Protein AF-A0A5B1LRE8-F1 (afdb_monomer_lite)

Structure (mmCIF, N/CA/C/O backbone):
data_AF-A0A5B1LRE8-F1
#
_entry.id   AF-A0A5B1LRE8-F1
#
loop_
_atom_site.group_PDB
_atom_site.id
_atom_site.type_symbol
_atom_site.label_atom_id
_atom_site.label_alt_id
_atom_site.label_comp_id
_atom_site.label_asym_id
_atom_site.label_entity_id
_atom_site.label_seq_id
_atom_site.pdbx_PDB_ins_code
_atom_site.Cartn_x
_atom_site.Cartn_y
_atom_site.Cartn_z
_atom_site.occupancy
_atom_site.B_iso_or_equiv
_atom_site.auth_seq_id
_atom_site.auth_comp_id
_atom_site.auth_asym_id
_atom_site.auth_atom_id
_atom_site.pdbx_PDB_model_num
ATOM 1 N N . MET A 1 1 ? -1.866 -1.818 23.876 1.00 46.62 1 MET A N 1
ATOM 2 C CA . MET A 1 1 ? -1.588 -1.302 22.517 1.00 46.62 1 MET A CA 1
ATOM 3 C C . MET A 1 1 ? -0.459 -2.095 21.839 1.00 46.62 1 MET A C 1
ATOM 5 O O . MET A 1 1 ? 0.407 -1.502 21.235 1.00 46.62 1 MET A O 1
ATOM 9 N N . ALA A 1 2 ? -0.464 -3.437 21.901 1.00 53.28 2 ALA A N 1
ATOM 10 C CA . ALA A 1 2 ? 0.641 -4.273 21.387 1.00 53.28 2 ALA A CA 1
ATOM 11 C C . ALA A 1 2 ? 0.288 -5.067 20.106 1.00 53.28 2 ALA A C 1
ATOM 13 O O . ALA A 1 2 ? 1.065 -5.908 19.667 1.00 53.28 2 ALA A O 1
ATOM 14 N N . ASN A 1 3 ? -0.907 -4.857 19.536 1.00 65.12 3 ASN A N 1
ATOM 15 C CA . ASN A 1 3 ? -1.434 -5.678 18.436 1.00 65.12 3 ASN A CA 1
ATOM 16 C C . ASN A 1 3 ? -1.287 -4.989 17.068 1.00 65.12 3 ASN A C 1
ATOM 18 O O . ASN A 1 3 ? -0.921 -5.642 16.102 1.00 65.12 3 ASN A O 1
ATOM 22 N N . SER A 1 4 ? -1.514 -3.674 16.979 1.00 64.56 4 SER A N 1
ATOM 23 C CA . SER A 1 4 ? -1.459 -2.947 15.700 1.00 64.56 4 SER A CA 1
ATOM 24 C C . SER A 1 4 ? -0.032 -2.739 15.190 1.00 64.56 4 SER A C 1
ATOM 26 O O . SER A 1 4 ? 0.226 -2.986 14.021 1.00 64.56 4 SER A O 1
ATOM 28 N N . GLU A 1 5 ? 0.909 -2.373 16.067 1.00 66.56 5 GLU A N 1
ATOM 29 C CA . GLU A 1 5 ? 2.325 -2.197 15.699 1.00 66.56 5 GLU A CA 1
ATOM 30 C C . GLU A 1 5 ? 2.929 -3.490 15.142 1.00 66.56 5 GLU A C 1
ATOM 32 O O . GLU A 1 5 ? 3.618 -3.471 14.128 1.00 66.56 5 GLU A O 1
ATOM 37 N N . ARG A 1 6 ? 2.604 -4.633 15.760 1.00 76.56 6 ARG A N 1
ATOM 38 C CA . ARG A 1 6 ? 3.061 -5.944 15.290 1.00 76.56 6 ARG A CA 1
ATOM 39 C C . ARG A 1 6 ? 2.486 -6.293 13.915 1.00 76.56 6 ARG A C 1
ATOM 41 O O . ARG A 1 6 ? 3.227 -6.751 13.062 1.00 76.56 6 ARG A O 1
ATOM 48 N N . ARG A 1 7 ? 1.203 -5.996 13.681 1.00 81.56 7 ARG A N 1
ATOM 49 C CA . ARG A 1 7 ? 0.539 -6.239 12.386 1.00 81.56 7 ARG A CA 1
ATOM 50 C C . ARG A 1 7 ? 1.141 -5.414 11.254 1.00 81.56 7 ARG A C 1
ATOM 52 O O . ARG A 1 7 ? 1.287 -5.931 10.160 1.00 81.56 7 ARG A O 1
ATOM 59 N N . ILE A 1 8 ? 1.517 -4.164 11.525 1.00 85.00 8 ILE A N 1
ATOM 60 C CA . ILE A 1 8 ? 2.174 -3.305 10.530 1.00 85.00 8 ILE A CA 1
ATOM 61 C C . ILE A 1 8 ? 3.549 -3.869 10.160 1.00 85.00 8 ILE A C 1
ATOM 63 O O . ILE A 1 8 ? 3.898 -3.903 8.983 1.00 85.00 8 ILE A O 1
ATOM 67 N N . VAL A 1 9 ? 4.320 -4.331 11.151 1.00 88.25 9 VAL A N 1
ATOM 68 C CA . VAL A 1 9 ? 5.624 -4.964 10.906 1.00 88.25 9 VAL A CA 1
ATOM 69 C C . VAL A 1 9 ? 5.467 -6.243 10.084 1.00 88.25 9 VAL A C 1
ATOM 71 O O . VAL A 1 9 ? 6.215 -6.428 9.130 1.00 88.25 9 VAL A O 1
ATOM 74 N N . ASP A 1 10 ? 4.490 -7.089 10.410 1.00 90.50 10 ASP A N 1
ATOM 75 C CA . ASP A 1 10 ? 4.218 -8.315 9.652 1.00 90.50 10 ASP A CA 1
ATOM 76 C C . ASP A 1 10 ? 3.848 -7.985 8.193 1.00 90.50 10 ASP A C 1
ATOM 78 O O . ASP A 1 10 ? 4.482 -8.485 7.270 1.00 90.50 10 ASP A O 1
ATOM 82 N N . SER A 1 11 ? 2.928 -7.039 7.969 1.00 90.94 11 SER A N 1
ATOM 83 C CA . SER A 1 11 ? 2.561 -6.601 6.615 1.00 90.94 11 SER A CA 1
ATOM 84 C C . SER A 1 11 ? 3.718 -5.964 5.839 1.00 90.94 11 SER A C 1
ATOM 86 O O . SER A 1 11 ? 3.770 -6.064 4.615 1.00 90.94 11 SER A O 1
ATOM 88 N N . PHE A 1 12 ? 4.664 -5.314 6.518 1.00 90.69 12 PHE A N 1
ATOM 89 C CA . PHE A 1 12 ? 5.876 -4.823 5.864 1.00 90.69 12 PHE A CA 1
ATOM 90 C C . PHE A 1 12 ? 6.754 -5.976 5.360 1.00 90.69 12 PHE A C 1
ATOM 92 O O . PHE A 1 12 ? 7.263 -5.908 4.239 1.00 90.69 12 PHE A O 1
ATOM 99 N N . TRP A 1 13 ? 6.915 -7.035 6.160 1.00 93.69 13 TRP A N 1
ATOM 100 C CA . TRP A 1 13 ? 7.649 -8.227 5.734 1.00 93.69 13 TRP A CA 1
ATOM 101 C C . TRP A 1 13 ? 6.949 -8.944 4.581 1.00 93.69 13 TRP A C 1
ATOM 103 O O . TRP A 1 13 ? 7.619 -9.259 3.602 1.00 93.69 13 TRP A O 1
ATOM 113 N N . ASP A 1 14 ? 5.621 -9.075 4.625 1.00 94.19 14 ASP A N 1
ATOM 114 C CA . ASP A 1 14 ? 4.838 -9.677 3.537 1.00 94.19 14 ASP A CA 1
ATOM 115 C C . ASP A 1 14 ? 5.024 -8.925 2.205 1.00 94.19 14 ASP A C 1
ATOM 117 O O . ASP A 1 14 ? 5.217 -9.539 1.157 1.00 94.19 14 ASP A O 1
ATOM 121 N N . LEU A 1 15 ? 5.022 -7.585 2.232 1.00 93.31 15 LEU A N 1
ATOM 122 C CA . LEU A 1 15 ? 5.272 -6.764 1.039 1.00 93.31 15 LEU A CA 1
ATOM 123 C C . LEU A 1 15 ? 6.683 -6.959 0.485 1.00 93.31 15 LEU A C 1
ATOM 125 O O . LEU A 1 15 ? 6.878 -7.045 -0.728 1.00 93.31 15 LEU A O 1
ATOM 129 N N . ARG A 1 16 ? 7.677 -6.996 1.375 1.00 94.56 16 ARG A N 1
ATOM 130 C CA . ARG A 1 16 ? 9.078 -7.187 1.000 1.00 94.56 16 ARG A CA 1
ATOM 131 C C . ARG A 1 16 ? 9.297 -8.573 0.400 1.00 94.56 16 ARG A C 1
ATOM 133 O O . ARG A 1 16 ? 10.040 -8.680 -0.572 1.00 94.56 16 ARG A O 1
ATOM 140 N N . ASP A 1 17 ? 8.673 -9.598 0.966 1.00 96.31 17 ASP A N 1
ATOM 141 C CA . ASP A 1 17 ? 8.787 -10.970 0.483 1.00 96.31 17 ASP A CA 1
ATOM 142 C C . ASP A 1 17 ? 8.064 -11.135 -0.868 1.00 96.31 17 ASP A C 1
ATOM 144 O O . ASP A 1 17 ? 8.672 -11.650 -1.802 1.00 96.31 17 ASP A O 1
ATOM 148 N N . ASP A 1 18 ? 6.858 -10.576 -1.061 1.00 95.25 18 ASP A N 1
ATOM 149 C CA . ASP A 1 18 ? 6.188 -10.607 -2.378 1.00 95.25 18 ASP A CA 1
ATOM 150 C C . ASP A 1 18 ? 6.994 -9.874 -3.458 1.00 95.25 18 ASP A C 1
ATOM 152 O O . ASP A 1 18 ? 7.108 -10.369 -4.581 1.00 95.25 18 ASP A O 1
ATOM 156 N N . ALA A 1 19 ? 7.586 -8.722 -3.125 1.00 93.25 19 ALA A N 1
ATOM 157 C CA . ALA A 1 19 ? 8.445 -7.978 -4.043 1.00 93.25 19 ALA A CA 1
ATOM 158 C C . ALA A 1 19 ? 9.744 -8.718 -4.381 1.00 93.25 19 ALA A C 1
ATOM 160 O O . ALA A 1 19 ? 10.256 -8.585 -5.494 1.00 93.25 19 ALA A O 1
ATOM 161 N N . TYR A 1 20 ? 10.269 -9.500 -3.437 1.00 94.12 20 TYR A N 1
ATOM 162 C CA . TYR A 1 20 ? 11.431 -10.351 -3.659 1.00 94.12 20 TYR A CA 1
ATOM 163 C C . TYR A 1 20 ? 11.094 -11.561 -4.54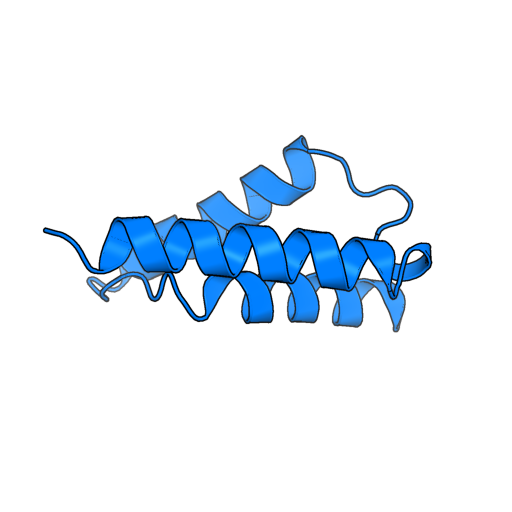0 1.00 94.12 20 TYR A C 1
ATOM 165 O O . TYR A 1 20 ? 11.848 -11.872 -5.460 1.00 94.12 20 TYR A O 1
ATOM 173 N N . ASP A 1 21 ? 9.951 -12.203 -4.294 1.00 96.69 21 ASP A N 1
ATOM 174 C CA . ASP A 1 21 ? 9.513 -13.403 -5.009 1.00 96.69 21 ASP A CA 1
ATOM 175 C C . ASP A 1 21 ? 8.946 -13.091 -6.406 1.00 96.69 21 ASP A C 1
ATOM 177 O O . ASP A 1 21 ? 9.031 -13.922 -7.312 1.00 96.69 21 ASP A O 1
ATOM 181 N N . ASN A 1 22 ? 8.389 -11.890 -6.610 1.00 94.00 22 ASN A N 1
ATOM 182 C CA . ASN A 1 22 ? 7.735 -11.465 -7.854 1.00 94.00 22 ASN A CA 1
ATOM 183 C C . ASN A 1 22 ? 8.285 -10.117 -8.369 1.00 94.00 22 ASN A C 1
ATOM 185 O O . ASN A 1 22 ? 7.513 -9.168 -8.533 1.00 94.00 22 ASN A O 1
ATOM 189 N N . PRO A 1 23 ? 9.591 -9.985 -8.659 1.00 93.44 23 PRO A N 1
ATOM 190 C CA . PRO A 1 23 ? 10.214 -8.692 -8.956 1.00 93.44 23 PRO A CA 1
ATOM 191 C C . PRO A 1 23 ? 9.606 -7.973 -10.171 1.00 93.44 23 PRO A C 1
ATOM 193 O O . PRO A 1 23 ? 9.472 -6.749 -10.148 1.00 93.44 23 PRO A O 1
ATOM 196 N N . ASP A 1 24 ? 9.165 -8.714 -11.193 1.00 93.06 24 ASP A N 1
ATOM 197 C CA . ASP A 1 24 ? 8.522 -8.154 -12.393 1.00 93.06 24 ASP A CA 1
ATOM 198 C C . ASP A 1 24 ? 7.248 -7.368 -12.038 1.00 93.06 24 ASP A C 1
ATOM 200 O O . ASP A 1 24 ? 7.021 -6.262 -12.533 1.00 93.06 24 ASP A O 1
ATOM 204 N N . ARG A 1 25 ? 6.469 -7.867 -11.065 1.00 91.75 25 ARG A N 1
ATOM 205 C CA . ARG A 1 25 ? 5.254 -7.207 -10.565 1.00 91.75 25 ARG A CA 1
ATOM 206 C C . ARG A 1 25 ? 5.546 -5.836 -9.961 1.00 91.75 25 ARG A C 1
ATOM 208 O O . ARG A 1 25 ? 4.678 -4.967 -9.980 1.00 91.75 25 ARG A O 1
ATOM 215 N N . TRP A 1 26 ? 6.738 -5.617 -9.429 1.00 92.81 26 TRP A N 1
ATOM 216 C CA . TRP A 1 26 ? 7.099 -4.387 -8.723 1.00 92.81 26 TRP A CA 1
ATOM 217 C C . TRP A 1 26 ? 8.030 -3.487 -9.537 1.00 92.81 26 TRP A C 1
ATOM 219 O O . TRP A 1 26 ? 8.411 -2.406 -9.081 1.00 92.81 26 TRP A O 1
ATOM 229 N N . GLN A 1 27 ? 8.358 -3.881 -10.770 1.00 91.69 27 GLN A N 1
ATOM 230 C CA . GLN A 1 27 ? 9.183 -3.078 -11.656 1.00 91.69 27 GLN A CA 1
ATOM 231 C C . GLN A 1 27 ? 8.515 -1.724 -11.946 1.00 91.69 27 GLN A C 1
ATOM 233 O O . GLN A 1 27 ? 7.339 -1.641 -12.296 1.00 91.69 27 GLN A O 1
ATOM 238 N N . GLY A 1 28 ? 9.279 -0.641 -11.777 1.00 89.62 28 GLY A N 1
ATOM 239 C CA . GLY A 1 28 ? 8.804 0.727 -12.004 1.00 89.62 28 GLY A CA 1
ATOM 240 C C . GLY A 1 28 ? 7.933 1.310 -10.885 1.00 89.62 28 GLY A C 1
ATOM 241 O O . GLY A 1 28 ? 7.573 2.483 -10.968 1.00 89.62 28 GLY A O 1
ATOM 242 N N . VAL A 1 29 ? 7.630 0.550 -9.825 1.00 91.81 29 VAL A N 1
ATOM 243 C CA . VAL A 1 29 ? 6.928 1.085 -8.650 1.00 91.81 29 VAL A CA 1
ATOM 244 C C . VAL A 1 29 ? 7.859 2.021 -7.889 1.00 91.81 29 VAL A C 1
ATOM 246 O O . VAL A 1 29 ? 8.948 1.637 -7.460 1.00 91.81 29 VAL A O 1
ATOM 249 N N . THR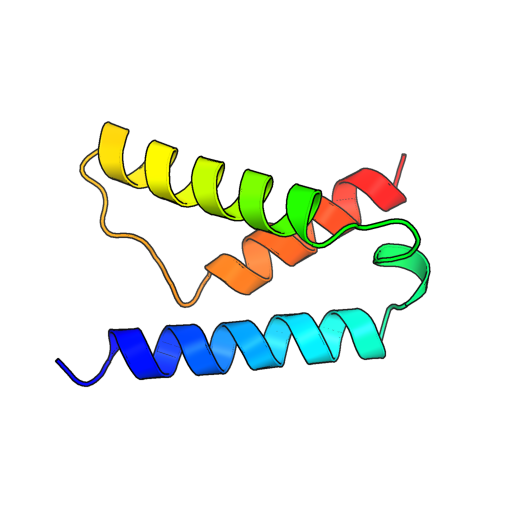 A 1 30 ? 7.421 3.262 -7.703 1.00 93.12 30 THR A N 1
ATOM 250 C CA . THR A 1 30 ? 8.120 4.235 -6.864 1.00 93.12 30 THR A CA 1
ATOM 251 C C . THR A 1 30 ? 7.607 4.161 -5.428 1.00 93.12 30 THR A C 1
ATOM 253 O O . THR A 1 30 ? 6.474 3.751 -5.170 1.00 93.12 30 THR A O 1
ATOM 256 N N . ALA A 1 31 ? 8.426 4.613 -4.476 1.00 91.19 31 ALA A N 1
ATOM 257 C CA . ALA A 1 31 ? 7.982 4.766 -3.091 1.00 91.19 31 ALA A CA 1
ATOM 258 C C . ALA A 1 31 ? 6.757 5.695 -2.987 1.00 91.19 31 ALA A C 1
ATOM 260 O O . ALA A 1 31 ? 5.851 5.431 -2.205 1.00 91.19 31 ALA A O 1
ATOM 261 N N . GLU A 1 32 ? 6.701 6.745 -3.812 1.00 96.31 32 GLU A N 1
ATOM 262 C CA . GLU A 1 32 ? 5.559 7.660 -3.895 1.00 96.31 32 GLU A CA 1
ATOM 263 C C . GLU A 1 32 ? 4.265 6.932 -4.277 1.00 96.31 32 GLU A C 1
ATOM 265 O O . GLU A 1 32 ? 3.269 7.069 -3.573 1.00 96.31 32 GLU A O 1
ATOM 270 N N . ALA A 1 33 ? 4.285 6.103 -5.327 1.00 93.56 33 ALA A N 1
ATOM 271 C CA . ALA A 1 33 ? 3.109 5.341 -5.747 1.00 93.56 33 ALA A CA 1
ATOM 272 C C . ALA A 1 33 ? 2.618 4.390 -4.641 1.00 93.56 33 ALA A C 1
ATOM 274 O O . ALA A 1 33 ? 1.415 4.279 -4.404 1.00 93.56 33 ALA A O 1
ATOM 275 N N . LEU A 1 34 ? 3.549 3.749 -3.924 1.00 92.50 34 LEU A N 1
ATOM 276 C CA . LEU A 1 34 ? 3.225 2.892 -2.784 1.00 92.50 34 LEU A CA 1
ATOM 277 C C . LEU A 1 34 ? 2.548 3.685 -1.653 1.00 92.50 34 LEU A C 1
ATOM 279 O O . LEU A 1 34 ? 1.503 3.272 -1.150 1.00 92.50 34 LEU A O 1
ATOM 283 N N . PHE A 1 35 ? 3.122 4.827 -1.257 1.00 93.25 35 PHE A N 1
ATOM 284 C CA . PHE A 1 35 ? 2.566 5.657 -0.186 1.00 93.25 35 PHE A CA 1
ATOM 285 C C . PHE A 1 35 ? 1.227 6.287 -0.567 1.00 93.25 35 PHE A C 1
ATOM 287 O O . PHE A 1 35 ? 0.342 6.350 0.282 1.00 93.25 35 PHE A O 1
ATOM 294 N N . GLN A 1 36 ? 1.046 6.685 -1.828 1.00 95.62 36 GLN A N 1
ATOM 295 C CA . GLN A 1 36 ? -0.226 7.198 -2.332 1.00 95.62 36 GLN A CA 1
ATOM 296 C C . GLN A 1 36 ? -1.332 6.141 -2.205 1.00 95.62 36 GLN A C 1
ATOM 298 O O . GLN A 1 36 ? -2.395 6.421 -1.658 1.00 95.62 36 GLN A O 1
ATOM 303 N N . ARG A 1 37 ? -1.064 4.894 -2.615 1.00 94.44 37 ARG A N 1
ATOM 304 C CA . ARG A 1 37 ? -2.031 3.794 -2.463 1.00 94.44 37 ARG A CA 1
ATOM 305 C C . ARG A 1 37 ? -2.327 3.445 -1.011 1.00 94.44 37 ARG A C 1
ATOM 307 O O . ARG A 1 37 ? -3.468 3.134 -0.674 1.00 94.44 37 ARG A O 1
ATOM 314 N N . LEU A 1 38 ? -1.319 3.503 -0.144 1.00 93.50 38 LEU A N 1
ATOM 315 C CA . LEU A 1 38 ? -1.522 3.308 1.287 1.00 93.50 38 LEU A CA 1
ATOM 316 C C . LEU A 1 38 ? -2.397 4.417 1.890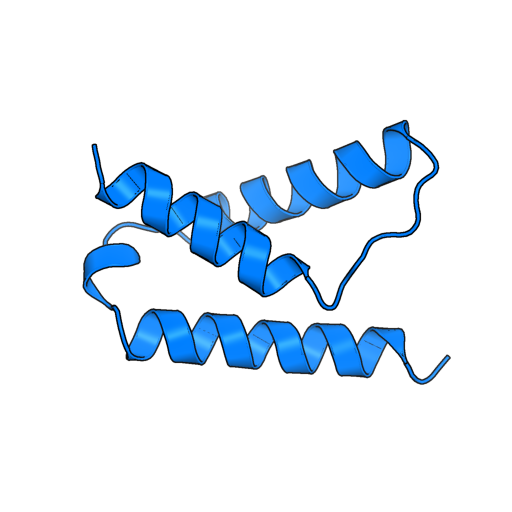 1.00 93.50 38 LEU A C 1
ATOM 318 O O . LEU A 1 38 ? -3.300 4.115 2.668 1.00 93.50 38 LEU A O 1
ATOM 322 N N . ALA A 1 39 ? -2.153 5.677 1.523 1.00 94.38 39 ALA A N 1
ATOM 323 C CA . ALA A 1 39 ? -2.938 6.818 1.984 1.00 94.38 39 ALA A CA 1
ATOM 324 C C . ALA A 1 39 ? -4.406 6.696 1.557 1.00 94.38 39 ALA A C 1
ATOM 326 O O . ALA A 1 39 ? -5.287 6.820 2.401 1.00 94.38 39 ALA A O 1
ATOM 327 N N . GLU A 1 40 ? -4.665 6.337 0.296 1.00 94.62 40 GLU A N 1
ATOM 328 C CA . GLU A 1 40 ? -6.022 6.090 -0.210 1.00 94.62 40 GLU A CA 1
ATOM 329 C C . GLU A 1 40 ? -6.749 5.000 0.592 1.00 94.62 40 GLU A C 1
ATOM 331 O O . GLU A 1 40 ? -7.941 5.117 0.873 1.00 94.62 40 GLU A O 1
ATOM 336 N N . TYR A 1 41 ? -6.058 3.926 0.986 1.00 91.25 41 TYR A N 1
ATOM 337 C CA . TYR A 1 41 ? -6.659 2.880 1.819 1.00 91.25 41 TYR A CA 1
ATOM 338 C C . TYR A 1 41 ? -7.045 3.391 3.213 1.00 91.25 41 TYR A C 1
ATOM 340 O O . TYR A 1 41 ? -8.130 3.076 3.705 1.00 91.25 41 TYR A O 1
ATOM 348 N N . VAL A 1 42 ? -6.161 4.171 3.839 1.00 91.81 42 VAL A N 1
ATOM 349 C CA . VAL A 1 42 ? -6.401 4.762 5.160 1.00 91.81 42 VAL A CA 1
ATOM 350 C C . VAL A 1 42 ? -7.563 5.752 5.103 1.00 91.81 42 VAL A C 1
ATOM 352 O O . VAL A 1 42 ? -8.492 5.624 5.894 1.00 91.81 42 VAL A O 1
ATOM 355 N N . GLU A 1 43 ? -7.555 6.665 4.132 1.00 94.19 43 GLU A N 1
ATOM 356 C CA . GLU A 1 43 ? -8.606 7.669 3.931 1.00 94.19 43 GLU A CA 1
ATOM 357 C C . GLU A 1 43 ? -9.978 7.010 3.743 1.00 94.19 43 GLU A C 1
ATOM 359 O O . GLU A 1 43 ? -10.924 7.338 4.452 1.00 94.19 43 GLU A O 1
ATOM 364 N N . ASN A 1 44 ? -10.075 5.986 2.887 1.00 92.25 44 ASN A N 1
ATOM 365 C CA . ASN A 1 44 ? -11.325 5.249 2.681 1.00 92.25 44 ASN A CA 1
ATOM 366 C C . ASN A 1 44 ? -11.865 4.595 3.966 1.00 92.25 44 ASN A C 1
ATOM 368 O O . ASN A 1 44 ? -13.081 4.517 4.154 1.00 92.25 44 ASN A O 1
ATOM 372 N N . ALA A 1 45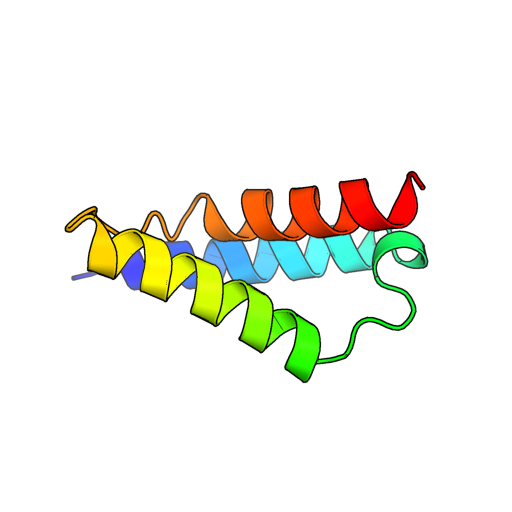 ? -10.989 4.075 4.832 1.00 89.69 45 ALA A N 1
ATOM 373 C CA . ALA A 1 45 ? -11.402 3.492 6.107 1.00 89.69 45 ALA A CA 1
ATOM 374 C C . ALA A 1 45 ? -11.878 4.579 7.085 1.00 89.69 45 ALA A C 1
ATOM 376 O O . ALA A 1 45 ? -12.913 4.410 7.735 1.00 89.69 45 ALA A O 1
ATOM 377 N N . GLU A 1 46 ? -11.169 5.710 7.141 1.00 92.12 46 GLU A N 1
ATOM 378 C CA . GLU A 1 46 ? -11.545 6.865 7.959 1.00 92.12 46 GLU A CA 1
ATOM 379 C C . GLU A 1 46 ? -12.896 7.456 7.536 1.00 92.12 46 GLU A C 1
ATOM 381 O O . GLU A 1 46 ? -13.766 7.649 8.387 1.00 92.12 46 GLU A O 1
ATOM 386 N N . GLU A 1 47 ? -13.125 7.659 6.235 1.00 94.94 47 GLU A N 1
ATOM 387 C CA . GLU A 1 47 ? -14.392 8.174 5.693 1.00 94.94 47 GLU A CA 1
ATOM 388 C C . GLU A 1 47 ? -15.593 7.280 6.035 1.00 94.94 47 GLU A C 1
ATOM 390 O O . GLU A 1 47 ? -16.709 7.765 6.236 1.00 94.94 47 GLU A O 1
ATOM 395 N N . ARG A 1 48 ? -15.373 5.964 6.132 1.00 92.75 48 ARG A N 1
ATOM 396 C CA . ARG A 1 48 ? -16.406 4.978 6.489 1.00 92.75 48 ARG A CA 1
ATOM 397 C C . ARG A 1 48 ? -16.573 4.793 7.995 1.00 92.75 48 ARG A C 1
ATOM 399 O O . ARG A 1 48 ? -17.491 4.092 8.420 1.00 92.75 48 ARG A O 1
ATOM 406 N N . GLY A 1 49 ? -15.702 5.394 8.806 1.00 92.25 49 GLY A N 1
ATOM 407 C CA . GLY A 1 49 ? -15.634 5.136 10.244 1.00 92.25 49 GLY A CA 1
ATOM 408 C C . GLY A 1 49 ? -15.277 3.681 10.571 1.00 92.25 49 GLY A C 1
ATOM 409 O O . GLY A 1 49 ? -15.651 3.175 11.631 1.00 92.25 49 GLY A O 1
ATOM 410 N N . GLU A 1 50 ? -14.593 2.992 9.657 1.00 90.75 50 GLU A N 1
ATOM 411 C CA . GLU A 1 50 ? -14.197 1.596 9.802 1.00 90.75 50 GLU A CA 1
ATOM 412 C C . GLU A 1 50 ? -12.789 1.496 10.413 1.00 90.75 50 GLU A C 1
ATOM 414 O O . GLU A 1 50 ? -11.915 2.322 10.137 1.00 90.75 50 GLU A O 1
ATOM 419 N N . PRO A 1 51 ? -12.516 0.482 11.252 1.00 87.38 51 PRO A N 1
ATOM 420 C 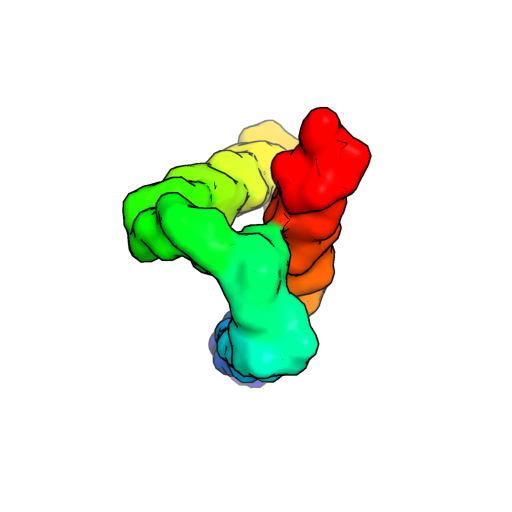CA . PRO A 1 51 ? -11.164 0.249 11.731 1.00 87.38 51 PRO A CA 1
ATOM 421 C C . PRO A 1 51 ? -10.250 -0.145 10.567 1.00 87.38 51 PRO A C 1
ATOM 423 O O . PRO A 1 51 ? -10.578 -1.030 9.777 1.00 87.38 51 PRO A O 1
ATOM 426 N N . ILE A 1 52 ? -9.060 0.454 10.513 1.00 87.06 52 ILE A N 1
ATOM 427 C CA . ILE A 1 52 ? -8.049 0.087 9.519 1.00 87.06 52 ILE A CA 1
ATOM 428 C C . ILE A 1 52 ? -7.564 -1.338 9.802 1.00 87.06 52 ILE A C 1
ATOM 430 O O . ILE A 1 52 ? -6.966 -1.621 10.850 1.00 87.06 52 ILE A O 1
ATOM 434 N N . ASP A 1 53 ? -7.787 -2.242 8.849 1.00 86.94 53 ASP A N 1
ATOM 435 C CA . ASP A 1 53 ? -7.201 -3.576 8.888 1.00 86.94 53 ASP A CA 1
ATOM 436 C C . ASP A 1 53 ? -5.744 -3.512 8.421 1.00 86.94 53 ASP A C 1
ATOM 438 O O . ASP A 1 53 ? -5.430 -3.661 7.239 1.00 86.94 53 ASP A O 1
ATOM 442 N N . TRP A 1 54 ? -4.854 -3.258 9.379 1.00 85.19 54 TRP A N 1
ATOM 443 C CA . TRP A 1 54 ? -3.410 -3.227 9.160 1.00 85.19 54 TRP A CA 1
ATOM 444 C C . TRP A 1 54 ? -2.803 -4.588 8.841 1.00 85.19 54 TRP A C 1
ATOM 446 O O . TRP A 1 54 ? -1.656 -4.613 8.433 1.00 85.19 54 TRP A O 1
ATOM 456 N N . ARG A 1 55 ? -3.520 -5.703 9.041 1.00 81.44 55 ARG A N 1
ATOM 457 C CA . ARG A 1 55 ? -3.019 -7.038 8.683 1.00 81.44 55 ARG A CA 1
ATOM 458 C C . ARG A 1 55 ? -3.278 -7.336 7.206 1.00 81.44 55 ARG A C 1
ATOM 460 O O . ARG A 1 55 ? -2.408 -7.865 6.529 1.00 81.44 55 ARG A O 1
ATOM 467 N N . GLY A 1 56 ? -4.453 -6.961 6.705 1.00 87.06 56 GLY A N 1
ATOM 468 C CA . GLY A 1 56 ? -4.821 -7.124 5.295 1.00 87.06 56 GLY A CA 1
ATOM 469 C C . GLY A 1 56 ? -4.249 -6.054 4.357 1.00 87.06 56 GLY A C 1
ATOM 470 O O . GLY A 1 56 ? -4.523 -6.084 3.158 1.00 87.06 56 GLY A O 1
ATOM 471 N N . VAL A 1 57 ? -3.487 -5.077 4.865 1.00 90.31 57 VAL A N 1
ATOM 472 C CA . VAL A 1 57 ? -2.971 -3.976 4.033 1.00 90.31 57 VAL A CA 1
ATOM 473 C C . VAL A 1 57 ? -1.939 -4.461 3.011 1.00 90.31 57 VAL A C 1
ATOM 475 O O . VAL A 1 57 ? -1.972 -4.018 1.864 1.00 90.31 57 VAL A O 1
ATOM 478 N N . ALA A 1 58 ? -1.082 -5.418 3.387 1.00 91.81 58 ALA A N 1
ATOM 479 C CA . ALA A 1 58 ? -0.127 -6.032 2.466 1.00 91.81 58 ALA A CA 1
ATOM 480 C C . ALA A 1 58 ? -0.848 -6.762 1.330 1.00 91.81 58 ALA A C 1
ATOM 482 O O . ALA A 1 58 ? -0.591 -6.483 0.163 1.00 91.81 58 ALA A O 1
ATOM 483 N N . GLU A 1 59 ? -1.817 -7.618 1.666 1.00 92.50 59 GLU A N 1
ATOM 484 C CA . GLU A 1 59 ? -2.624 -8.357 0.689 1.00 92.50 59 GLU A CA 1
ATOM 485 C C . GLU A 1 59 ? -3.320 -7.417 -0.305 1.00 92.50 59 GLU A C 1
ATOM 487 O O . GLU A 1 59 ? -3.320 -7.672 -1.509 1.00 92.50 59 GLU A O 1
ATOM 492 N N . ARG A 1 60 ? -3.866 -6.290 0.173 1.00 92.25 60 ARG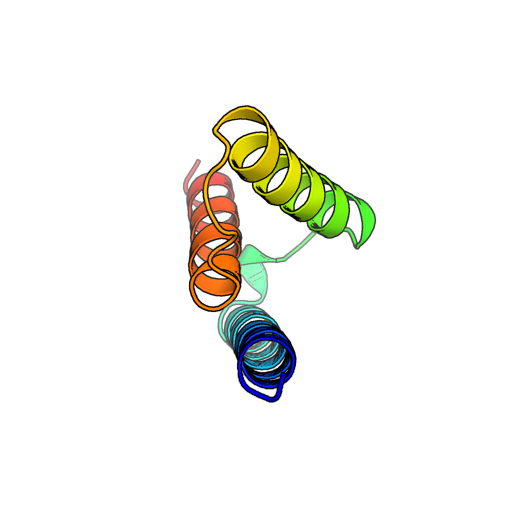 A N 1
ATOM 493 C CA . ARG A 1 60 ? -4.500 -5.280 -0.689 1.00 92.25 60 ARG A CA 1
ATOM 494 C C . ARG A 1 60 ? -3.518 -4.619 -1.651 1.00 92.25 60 ARG A C 1
ATOM 496 O O . ARG A 1 60 ? -3.839 -4.468 -2.828 1.00 92.25 60 ARG A O 1
ATOM 503 N N . LEU A 1 61 ? -2.340 -4.225 -1.173 1.00 94.00 61 LEU A N 1
ATOM 504 C CA . LEU A 1 61 ? -1.312 -3.601 -2.010 1.00 94.00 61 LEU A CA 1
ATOM 505 C C . LEU A 1 61 ? -0.725 -4.598 -3.022 1.00 94.00 61 LEU A C 1
ATOM 507 O O . LEU A 1 61 ? -0.516 -4.244 -4.182 1.00 94.00 61 LEU A O 1
ATOM 511 N N . ILE A 1 62 ? -0.539 -5.857 -2.622 1.00 93.56 62 ILE A N 1
ATOM 512 C CA . ILE A 1 62 ? -0.129 -6.946 -3.517 1.00 93.56 62 ILE A CA 1
ATOM 513 C C . ILE A 1 62 ? -1.192 -7.171 -4.599 1.00 93.56 62 ILE A C 1
ATOM 515 O O . ILE A 1 62 ? -0.860 -7.247 -5.782 1.00 93.56 62 ILE A O 1
ATOM 519 N N . ALA A 1 63 ? -2.474 -7.222 -4.225 1.00 92.75 63 ALA A N 1
ATOM 520 C CA . ALA A 1 63 ? -3.577 -7.382 -5.170 1.00 92.75 63 ALA A CA 1
ATOM 521 C C . ALA A 1 63 ? -3.681 -6.205 -6.153 1.00 92.75 63 ALA A C 1
ATOM 523 O O . ALA A 1 63 ? -3.908 -6.422 -7.343 1.00 92.75 63 ALA A O 1
ATOM 524 N N . TRP A 1 64 ? -3.468 -4.973 -5.678 1.00 92.94 64 TRP A N 1
ATOM 525 C CA . TRP A 1 64 ? -3.359 -3.791 -6.536 1.00 92.94 64 TRP A CA 1
ATOM 526 C C . TRP A 1 64 ? -2.234 -3.946 -7.567 1.00 92.94 64 TRP A C 1
ATOM 528 O O . TRP A 1 64 ? -2.450 -3.723 -8.755 1.00 92.94 64 TRP A O 1
ATOM 538 N N . ARG A 1 65 ? -1.045 -4.394 -7.154 1.00 90.44 65 ARG A N 1
ATOM 539 C CA . ARG A 1 65 ? 0.047 -4.610 -8.109 1.00 90.44 65 ARG A CA 1
ATOM 540 C C . ARG A 1 65 ? -0.204 -5.763 -9.071 1.00 90.44 65 ARG A C 1
ATOM 542 O O . ARG A 1 65 ? 0.154 -5.670 -10.243 1.00 90.44 65 ARG A O 1
ATOM 549 N N . ALA A 1 66 ? -0.822 -6.841 -8.603 1.00 88.56 66 ALA A N 1
ATOM 550 C CA . ALA A 1 66 ? -1.175 -7.969 -9.454 1.00 88.56 66 ALA A CA 1
ATOM 551 C C . ALA A 1 66 ? -2.190 -7.575 -10.541 1.00 88.56 66 ALA A C 1
ATOM 553 O O . ALA A 1 66 ? -2.097 -8.080 -11.659 1.00 88.56 66 ALA A O 1
ATOM 554 N N . SER A 1 67 ? -3.125 -6.663 -10.246 1.00 87.44 67 SER A N 1
ATOM 555 C CA . SER A 1 67 ? -4.107 -6.196 -11.231 1.00 87.44 67 SER A CA 1
ATOM 556 C C . SER A 1 67 ? -3.511 -5.253 -12.281 1.00 87.44 67 SER A C 1
ATOM 558 O O . SER A 1 67 ? -3.938 -5.302 -13.431 1.00 87.44 67 SER A O 1
ATOM 560 N N . GLU A 1 68 ? -2.496 -4.456 -11.933 1.00 81.38 68 GLU A N 1
ATOM 561 C CA . GLU A 1 68 ? -1.795 -3.578 -12.886 1.00 81.38 68 GLU A CA 1
ATOM 562 C C . GLU A 1 68 ? -0.800 -4.322 -13.788 1.00 81.38 68 GLU A C 1
ATOM 564 O O . GLU A 1 68 ? -0.537 -3.872 -14.897 1.00 81.38 68 GLU A O 1
ATOM 569 N N . HIS A 1 69 ? -0.255 -5.458 -13.344 1.00 65.31 69 HIS A N 1
ATOM 570 C CA . HIS A 1 69 ? 0.665 -6.280 -14.144 1.00 65.31 69 HIS A CA 1
ATOM 571 C C . HIS A 1 69 ? -0.065 -7.304 -15.047 1.00 65.31 69 HIS A C 1
ATOM 573 O O . HIS A 1 69 ? 0.551 -7.950 -15.894 1.00 65.31 69 HIS A O 1
ATOM 579 N N . GLY A 1 70 ? -1.372 -7.505 -14.852 1.00 57.50 70 GLY A N 1
ATOM 580 C CA . GLY A 1 70 ? -2.203 -8.416 -15.652 1.00 57.50 70 GLY A CA 1
ATOM 581 C C . GLY A 1 70 ? -2.918 -7.769 -16.848 1.00 57.50 70 GLY A C 1
ATOM 582 O O . GLY A 1 70 ? -3.680 -8.466 -17.520 1.00 57.50 70 GLY A O 1
ATOM 583 N N . ALA A 1 71 ? -2.710 -6.470 -17.083 1.00 49.38 71 ALA A N 1
ATOM 584 C CA . ALA A 1 71 ? -3.279 -5.676 -18.178 1.00 49.38 71 ALA A CA 1
ATOM 585 C C . ALA A 1 71 ? -2.207 -5.335 -19.223 1.00 49.38 71 ALA A C 1
ATOM 587 O O . ALA A 1 71 ? -2.566 -5.281 -20.422 1.00 49.38 71 ALA A O 1
#

Radius of gyration: 12.74 Å; chains: 1; bounding box: 28×22×41 Å

Secondary structure (DSSP, 8-state):
--SHHHHHHHHHHHHHHHHHH-HHHHTT--HHHHHHHHHHHHHHHHHTTPPP-SSTHHHHHHHHHHHHH--

Organism: NCBI:txid2607659

Sequence (71 aa):
MANSERRIVDSFWDLRDDAYDNPDRWQGVTAEALFQRLAEYVENAEERGEPIDWRGVAERLIAWRASEHGA

Foldseek 3Di:
DPPLVVLLVVLVVLLVVCCVVPVVLCPPPDPVNVVVVVVVLVVVCVVVVHDRPSNCSSVVSSVVSVVVSVD

pLDDT: mean 87.59, std 11.27, range [46.62, 96.69]